Protein AF-A0A9E5EW05-F1 (afdb_monomer_lite)

Sequence (73 aa):
MDKDYKLEYRRVTVGELQPDNLRAIESGLNADEKVVVSGIHLVRPGTIIKPDLIEMPVTQFLDGSLTETKPSN

Structure (mmCIF, N/CA/C/O backbone):
data_AF-A0A9E5EW05-F1
#
_entry.id   AF-A0A9E5EW05-F1
#
loop_
_atom_site.group_PDB
_atom_site.id
_atom_site.type_symbol
_atom_site.label_atom_id
_atom_site.label_alt_id
_atom_site.label_comp_id
_atom_site.label_asym_id
_atom_site.label_entity_id
_atom_site.label_seq_id
_atom_site.pdbx_PDB_ins_code
_atom_site.Cartn_x
_atom_site.Cartn_y
_atom_site.Cartn_z
_atom_site.occupancy
_atom_site.B_iso_or_equiv
_atom_site.auth_seq_id
_atom_site.auth_comp_id
_atom_site.auth_asym_id
_atom_site.auth_atom_id
_atom_site.pdbx_PDB_model_num
ATOM 1 N N . MET A 1 1 ? 0.926 -0.950 -8.471 1.00 57.84 1 MET A N 1
ATOM 2 C CA . MET A 1 1 ? 1.751 -1.737 -9.419 1.00 57.84 1 MET A CA 1
ATOM 3 C C . MET A 1 1 ? 0.903 -2.035 -10.644 1.00 57.84 1 MET A C 1
ATOM 5 O O . MET A 1 1 ? -0.281 -2.287 -10.451 1.00 57.84 1 MET A O 1
ATOM 9 N N . ASP A 1 2 ? 1.455 -1.976 -11.856 1.00 62.59 2 ASP A N 1
ATOM 10 C CA . ASP A 1 2 ? 0.689 -2.297 -13.074 1.00 62.59 2 ASP A CA 1
ATOM 11 C C . ASP A 1 2 ? 0.576 -3.823 -13.299 1.00 62.59 2 ASP A C 1
ATOM 13 O O . ASP A 1 2 ? 1.263 -4.603 -12.629 1.00 62.59 2 ASP A O 1
ATOM 17 N N . LYS A 1 3 ? -0.276 -4.260 -14.237 1.00 67.12 3 LYS A N 1
ATOM 18 C CA . LYS A 1 3 ? -0.540 -5.672 -14.580 1.00 67.12 3 LYS A CA 1
ATOM 19 C C . LYS A 1 3 ? 0.719 -6.457 -14.964 1.00 67.12 3 LYS A C 1
ATOM 21 O O . LYS A 1 3 ? 0.772 -7.656 -14.709 1.00 67.12 3 LYS A O 1
ATOM 26 N N . A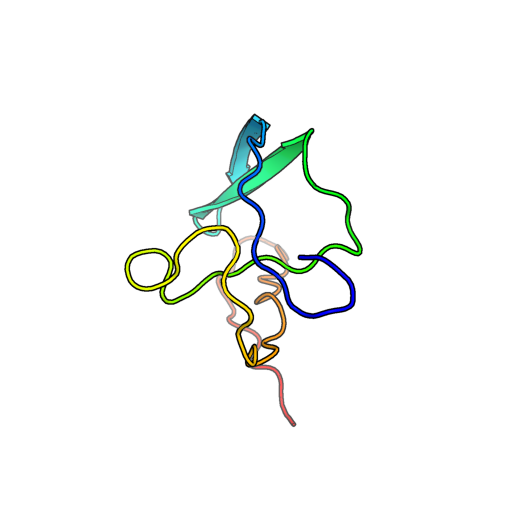SP A 1 4 ? 1.741 -5.776 -15.478 1.00 71.06 4 ASP A N 1
ATOM 27 C CA . ASP A 1 4 ? 3.031 -6.366 -15.866 1.00 71.06 4 ASP A CA 1
ATOM 28 C C . ASP A 1 4 ? 4.067 -6.382 -14.733 1.00 71.06 4 ASP A C 1
ATOM 30 O O . ASP A 1 4 ? 5.267 -6.527 -14.971 1.00 71.06 4 ASP A O 1
ATOM 34 N N . TYR A 1 5 ? 3.636 -6.171 -13.486 1.00 76.94 5 TYR A N 1
ATOM 35 C CA . TYR A 1 5 ? 4.527 -6.063 -12.333 1.00 76.94 5 TYR A CA 1
ATOM 36 C C . TYR A 1 5 ? 5.598 -4.965 -12.487 1.00 76.94 5 TYR A C 1
ATOM 38 O O . TYR A 1 5 ? 6.701 -5.037 -11.931 1.00 76.94 5 TYR A O 1
ATOM 46 N N . LYS A 1 6 ? 5.252 -3.902 -13.214 1.00 78.44 6 LYS A N 1
ATOM 47 C CA . LYS A 1 6 ? 6.074 -2.703 -13.328 1.00 78.44 6 LYS A CA 1
ATOM 48 C C . LYS A 1 6 ? 5.858 -1.801 -12.115 1.00 78.44 6 LYS A C 1
ATOM 50 O O . LYS A 1 6 ? 4.724 -1.503 -11.722 1.00 78.44 6 LYS A O 1
ATOM 55 N N . LEU A 1 7 ? 6.966 -1.378 -11.515 1.00 81.38 7 LEU A N 1
ATOM 56 C CA . LEU A 1 7 ? 6.974 -0.445 -10.393 1.00 81.38 7 LEU A CA 1
ATOM 57 C C . LEU A 1 7 ? 6.702 0.984 -10.861 1.00 81.38 7 LEU A C 1
ATOM 59 O O . LEU A 1 7 ? 7.406 1.514 -11.723 1.00 81.38 7 LEU A O 1
ATOM 63 N N . GLU A 1 8 ? 5.744 1.628 -10.205 1.00 81.44 8 GLU A N 1
ATOM 64 C CA . GLU A 1 8 ? 5.448 3.047 -10.364 1.00 81.44 8 GLU A CA 1
ATOM 65 C C . GLU A 1 8 ? 5.540 3.741 -9.013 1.00 81.44 8 GLU A C 1
ATOM 67 O O . GLU A 1 8 ? 5.068 3.219 -8.002 1.00 81.44 8 GLU A O 1
ATOM 72 N N . TYR A 1 9 ? 6.142 4.928 -9.003 1.00 82.12 9 TYR A N 1
ATOM 73 C CA . TYR A 1 9 ? 6.118 5.787 -7.829 1.00 82.12 9 TYR A CA 1
ATOM 74 C C . TYR A 1 9 ? 4.871 6.647 -7.863 1.00 82.12 9 TYR A C 1
ATOM 76 O O . TYR A 1 9 ? 4.588 7.320 -8.854 1.00 82.12 9 TYR A O 1
ATOM 84 N N . ARG A 1 10 ? 4.155 6.65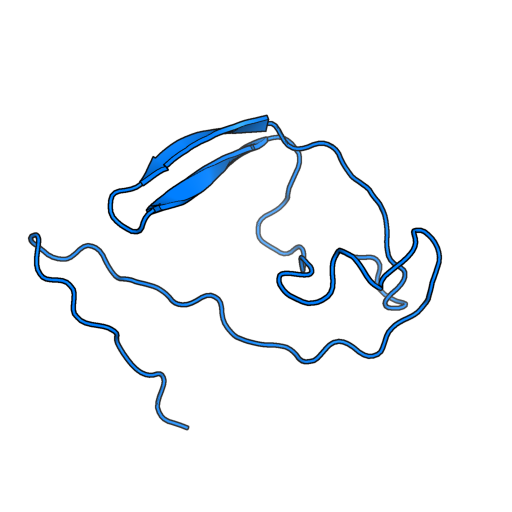6 -6.745 1.00 84.62 10 ARG A N 1
ATOM 85 C CA . ARG A 1 10 ? 2.956 7.458 -6.566 1.00 84.62 10 ARG A CA 1
ATOM 86 C C . ARG A 1 10 ? 3.006 8.141 -5.215 1.00 84.62 10 ARG A C 1
ATOM 88 O O . ARG A 1 10 ? 3.419 7.547 -4.222 1.00 84.62 10 ARG A O 1
ATOM 95 N N . ARG A 1 11 ? 2.591 9.405 -5.187 1.00 84.75 11 ARG A N 1
ATOM 96 C CA . ARG A 1 11 ? 2.387 10.125 -3.934 1.00 84.75 11 ARG A CA 1
ATOM 97 C C . ARG A 1 11 ? 1.025 9.734 -3.366 1.00 84.75 11 ARG A C 1
ATOM 99 O O . ARG A 1 11 ? 0.032 9.767 -4.085 1.00 84.75 11 ARG A O 1
ATOM 106 N N . VAL A 1 12 ? 1.011 9.410 -2.080 1.00 87.94 12 VAL A N 1
ATOM 107 C CA . VAL A 1 12 ? -0.203 9.156 -1.301 1.00 87.94 12 VAL A CA 1
ATOM 108 C C . VAL A 1 12 ? -0.333 10.209 -0.207 1.00 87.94 12 VAL A C 1
ATOM 110 O O . VAL A 1 12 ? 0.678 10.732 0.271 1.00 87.94 12 VAL A O 1
ATOM 113 N N . THR A 1 13 ? -1.567 10.516 0.179 1.00 87.69 13 THR A N 1
ATOM 114 C CA . THR A 1 13 ? -1.858 11.332 1.361 1.00 87.69 13 THR A CA 1
ATOM 115 C C . THR A 1 13 ? -2.110 10.392 2.524 1.00 87.69 13 THR A C 1
ATOM 117 O O . THR A 1 13 ? -2.989 9.532 2.455 1.00 87.69 13 THR A O 1
ATOM 120 N N . VAL A 1 14 ? -1.302 10.534 3.570 1.00 88.19 14 VAL A N 1
ATOM 121 C CA . VAL A 1 14 ? -1.423 9.751 4.800 1.00 88.19 14 VAL A CA 1
ATOM 122 C C . VAL A 1 14 ? -2.190 10.555 5.840 1.00 88.19 14 VAL A C 1
ATOM 124 O O . VAL A 1 14 ? -1.920 11.743 6.012 1.00 88.19 14 VAL A O 1
ATOM 127 N N . GLY A 1 15 ? -3.121 9.892 6.514 1.00 83.69 15 GLY A N 1
ATOM 128 C CA . GLY A 1 15 ? -3.939 10.452 7.579 1.00 83.69 15 GLY A CA 1
ATOM 129 C C . GLY A 1 15 ? -3.460 10.011 8.958 1.00 83.69 15 GLY A C 1
ATOM 130 O O . GLY A 1 15 ? -2.255 9.970 9.249 1.00 83.69 15 GLY A O 1
ATOM 131 N N . GLU A 1 16 ? -4.429 9.682 9.807 1.00 83.75 16 GLU A N 1
ATOM 132 C CA . GLU A 1 16 ? -4.220 9.319 11.206 1.00 83.75 16 GLU A CA 1
ATOM 133 C C . GLU A 1 16 ? -3.292 8.103 11.380 1.00 83.75 16 GLU A C 1
ATOM 135 O O . GLU A 1 16 ? -3.236 7.176 10.560 1.00 83.75 16 GLU A O 1
ATOM 140 N N . LEU A 1 17 ? -2.508 8.152 12.460 1.00 80.06 17 LEU A N 1
ATOM 141 C CA . LEU A 1 17 ? -1.684 7.034 12.898 1.00 80.06 17 LEU A CA 1
ATOM 142 C C . LEU A 1 17 ? -2.574 6.074 13.684 1.00 80.06 17 LEU A C 1
ATOM 144 O O . LEU A 1 17 ? -3.144 6.452 14.706 1.00 80.06 17 LEU A O 1
ATOM 148 N N . GLN A 1 18 ? -2.657 4.840 13.209 1.00 80.12 18 GLN A N 1
ATOM 149 C CA . GLN A 1 18 ? -3.443 3.794 13.834 1.00 80.12 18 GLN A CA 1
ATOM 150 C C . GLN A 1 18 ? -2.689 3.201 15.043 1.00 80.12 18 GLN A C 1
ATOM 152 O O . GLN A 1 18 ? -1.459 3.308 15.128 1.00 80.12 18 GLN A O 1
ATOM 157 N N . PRO A 1 19 ? -3.391 2.559 15.997 1.00 69.00 19 PRO A N 1
ATOM 158 C CA . PRO A 1 19 ? -2.758 2.012 17.203 1.00 69.00 19 PRO A CA 1
ATOM 159 C C . PRO A 1 19 ? -1.766 0.861 16.948 1.00 69.00 19 PRO A C 1
ATOM 161 O O . PRO A 1 19 ? -0.966 0.536 17.819 1.00 69.00 19 PRO A O 1
ATOM 164 N N . ASP A 1 20 ? -1.787 0.260 15.756 1.00 69.31 20 ASP A N 1
ATOM 165 C CA . ASP A 1 20 ? -0.834 -0.752 15.274 1.00 69.31 20 ASP A CA 1
ATOM 166 C C . ASP A 1 20 ? 0.443 -0.133 14.672 1.00 69.31 20 ASP A C 1
ATOM 168 O O . ASP A 1 20 ? 1.260 -0.835 14.078 1.00 69.31 20 ASP A O 1
ATOM 172 N N . ASN A 1 21 ? 0.634 1.182 14.834 1.00 75.19 21 ASN A N 1
ATOM 173 C CA . ASN A 1 21 ? 1.696 1.974 14.211 1.00 75.19 21 ASN A CA 1
ATOM 174 C C . ASN A 1 21 ? 1.664 1.976 12.671 1.00 75.19 21 ASN A C 1
ATOM 176 O O . ASN A 1 21 ? 2.642 2.390 12.040 1.00 75.19 21 ASN A O 1
ATOM 180 N N . LEU A 1 22 ? 0.554 1.570 12.047 1.00 81.44 22 LEU A N 1
ATOM 181 C CA . LEU A 1 22 ? 0.319 1.763 10.620 1.00 81.44 22 LEU A CA 1
ATOM 182 C C . LEU A 1 22 ? -0.328 3.130 10.370 1.00 81.44 22 LEU A C 1
ATOM 184 O O . LEU A 1 22 ? -0.946 3.733 11.246 1.00 81.44 22 LEU A O 1
ATOM 188 N N . ARG A 1 23 ? -0.169 3.661 9.155 1.00 79.75 23 ARG A N 1
ATOM 189 C CA . ARG A 1 23 ? -0.815 4.916 8.744 1.00 79.75 23 ARG A CA 1
ATOM 190 C C . ARG A 1 23 ? -1.953 4.628 7.789 1.00 79.75 23 ARG A C 1
ATOM 192 O O . ARG A 1 23 ? -1.745 3.963 6.775 1.00 79.75 23 ARG A O 1
ATOM 199 N N . ALA A 1 24 ? -3.123 5.186 8.085 1.00 81.94 24 ALA A N 1
ATOM 200 C CA . ALA A 1 24 ? -4.235 5.163 7.152 1.00 81.94 24 ALA A CA 1
ATOM 201 C C . ALA A 1 24 ? -3.893 6.010 5.914 1.00 81.94 24 ALA A C 1
ATOM 203 O O . ALA A 1 24 ? -3.348 7.111 6.028 1.00 81.94 24 ALA A O 1
ATOM 204 N N . ILE A 1 25 ? -4.195 5.494 4.722 1.00 84.94 25 ILE A N 1
ATOM 205 C CA . ILE A 1 25 ? -4.057 6.240 3.468 1.00 84.94 25 ILE A CA 1
ATOM 206 C C . ILE A 1 25 ? -5.412 6.870 3.151 1.00 84.94 25 ILE A C 1
ATOM 208 O O . ILE A 1 25 ? -6.395 6.161 2.967 1.00 84.94 25 ILE A O 1
ATOM 212 N N . GLU A 1 26 ? -5.457 8.197 3.074 1.00 86.06 26 GLU A N 1
ATOM 213 C CA . GLU A 1 26 ? -6.681 8.950 2.775 1.00 86.06 26 GLU A CA 1
ATOM 214 C C . GLU A 1 26 ? -6.925 9.072 1.270 1.00 86.06 26 GLU A C 1
ATOM 216 O O . GLU A 1 26 ? -8.065 9.118 0.814 1.00 86.06 26 GLU A O 1
ATOM 221 N N . SER A 1 27 ? -5.853 9.164 0.476 1.00 85.56 27 SER A N 1
ATOM 222 C CA . SER A 1 27 ? -5.955 9.280 -0.981 1.00 85.56 27 SER A CA 1
ATOM 223 C C . SER A 1 27 ? -4.668 8.887 -1.705 1.00 85.56 27 SER A C 1
ATOM 225 O O . SER A 1 27 ? -3.574 8.879 -1.136 1.00 85.56 27 SER A O 1
ATOM 227 N N . GLY A 1 28 ? -4.802 8.582 -2.998 1.00 82.38 28 GLY A N 1
ATOM 228 C CA . GLY A 1 28 ? -3.681 8.251 -3.881 1.00 82.38 28 GLY A CA 1
ATOM 229 C C . GLY A 1 28 ? -3.354 6.758 -3.977 1.00 82.38 28 GLY A C 1
ATOM 230 O O . GLY A 1 28 ? -2.427 6.402 -4.699 1.00 82.38 28 GLY A O 1
ATOM 231 N N . LEU A 1 29 ? -4.111 5.889 -3.304 1.00 84.50 29 LEU A N 1
ATOM 232 C CA . LEU A 1 29 ? -4.031 4.434 -3.442 1.00 84.50 29 LEU A CA 1
ATOM 233 C C . LEU A 1 29 ? -5.448 3.853 -3.516 1.00 84.50 29 LEU A C 1
ATOM 235 O O . LEU A 1 29 ? -6.313 4.266 -2.747 1.00 84.50 29 LEU A O 1
ATOM 239 N N . ASN A 1 30 ? -5.681 2.914 -4.433 1.00 81.56 30 ASN A N 1
ATOM 240 C CA . ASN A 1 30 ? -6.949 2.181 -4.515 1.00 81.56 30 ASN A CA 1
ATOM 241 C C . ASN A 1 30 ? -6.864 0.870 -3.715 1.00 81.56 30 ASN A C 1
ATOM 243 O O . ASN A 1 30 ? -5.788 0.288 -3.609 1.00 81.56 30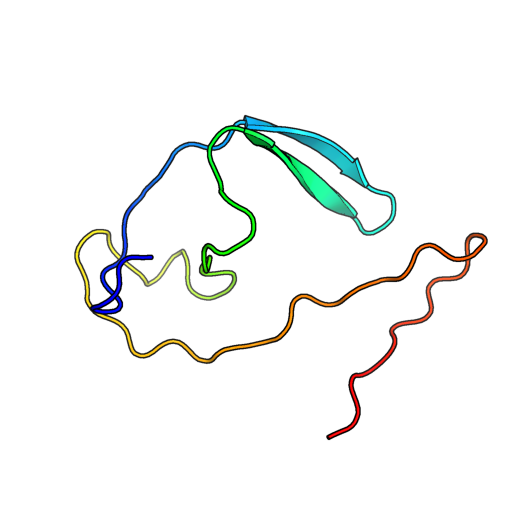 ASN A O 1
ATOM 247 N N . ALA A 1 31 ? -7.992 0.374 -3.197 1.00 76.62 31 ALA A N 1
ATOM 248 C CA . ALA A 1 31 ? -8.024 -0.826 -2.348 1.00 76.62 31 ALA A CA 1
ATOM 249 C C . ALA A 1 31 ? -7.511 -2.102 -3.048 1.00 76.62 31 ALA A C 1
ATOM 251 O O . ALA A 1 31 ? -6.896 -2.948 -2.408 1.00 76.62 31 ALA A O 1
ATOM 252 N N . ASP A 1 32 ? -7.705 -2.210 -4.364 1.00 78.56 32 ASP A N 1
ATOM 253 C CA . ASP A 1 32 ? -7.266 -3.368 -5.155 1.00 78.56 32 ASP A CA 1
ATOM 254 C C . ASP A 1 32 ? -5.803 -3.265 -5.630 1.00 78.56 32 ASP A C 1
ATOM 256 O O . ASP A 1 32 ? -5.303 -4.127 -6.362 1.00 78.56 32 ASP A O 1
ATOM 260 N N . GLU A 1 33 ? -5.091 -2.195 -5.260 1.00 79.69 33 GLU A N 1
ATOM 261 C CA . GLU A 1 33 ? -3.717 -1.977 -5.696 1.00 79.69 33 GLU A CA 1
ATOM 262 C C . GLU A 1 33 ? -2.693 -2.626 -4.766 1.00 79.69 33 GLU A C 1
ATOM 264 O O . GLU A 1 33 ? -2.703 -2.480 -3.547 1.00 79.69 33 GLU A O 1
ATOM 269 N N . LYS A 1 34 ? -1.716 -3.294 -5.382 1.00 81.31 34 LYS A N 1
ATOM 270 C CA . LYS A 1 34 ? -0.581 -3.896 -4.680 1.00 81.31 34 LYS A CA 1
ATOM 271 C C . LYS A 1 34 ? 0.530 -2.871 -4.472 1.00 81.31 34 LYS A C 1
ATOM 273 O O . LYS A 1 34 ? 0.955 -2.205 -5.430 1.00 81.31 34 LYS A O 1
ATOM 278 N N . VAL A 1 35 ? 1.032 -2.809 -3.241 1.00 82.19 35 VAL A N 1
ATOM 279 C CA . VAL A 1 35 ? 2.158 -1.968 -2.814 1.00 82.19 35 VAL A CA 1
ATOM 280 C C . VAL A 1 35 ? 3.351 -2.824 -2.403 1.00 82.19 35 VAL A C 1
ATOM 282 O O . VAL A 1 35 ? 3.201 -3.954 -1.948 1.00 82.19 35 VAL A O 1
ATOM 285 N N . VAL A 1 36 ? 4.555 -2.282 -2.574 1.00 81.62 36 VAL A N 1
ATOM 286 C CA . VAL A 1 36 ? 5.793 -2.950 -2.163 1.00 81.62 36 VAL A CA 1
ATOM 287 C C . VAL A 1 36 ? 6.158 -2.487 -0.758 1.00 81.62 36 VAL A C 1
ATOM 289 O O . VAL A 1 36 ? 6.451 -1.314 -0.550 1.00 81.62 36 VAL A O 1
ATOM 292 N N . VAL A 1 37 ? 6.135 -3.417 0.196 1.00 80.06 37 VAL A N 1
ATOM 293 C CA . VAL A 1 37 ? 6.375 -3.147 1.627 1.00 80.06 37 VAL A CA 1
ATOM 294 C C . VAL A 1 37 ? 7.791 -3.496 2.091 1.00 80.06 37 VAL A C 1
ATOM 296 O O . VAL A 1 37 ? 8.216 -3.076 3.160 1.00 80.06 37 VAL A O 1
ATOM 299 N N . SER A 1 38 ? 8.552 -4.229 1.276 1.00 72.00 38 SER A N 1
ATOM 300 C CA . SER A 1 38 ? 9.938 -4.608 1.553 1.00 72.00 38 SER A CA 1
ATOM 301 C C . SER A 1 38 ? 10.821 -4.314 0.345 1.00 72.00 38 SER A C 1
ATOM 303 O O . SER A 1 38 ? 10.388 -4.421 -0.800 1.00 72.00 38 SER A O 1
ATOM 305 N N . GLY A 1 39 ? 12.069 -3.916 0.593 1.00 70.56 39 GLY A N 1
ATOM 306 C CA . GLY A 1 39 ? 13.031 -3.658 -0.477 1.00 70.56 39 GLY A CA 1
ATOM 307 C C . GLY A 1 39 ? 12.857 -2.320 -1.203 1.00 70.56 39 GLY A C 1
ATOM 308 O O . GLY A 1 39 ? 13.460 -2.151 -2.260 1.00 70.56 39 GLY A O 1
ATOM 309 N N . ILE A 1 40 ? 12.124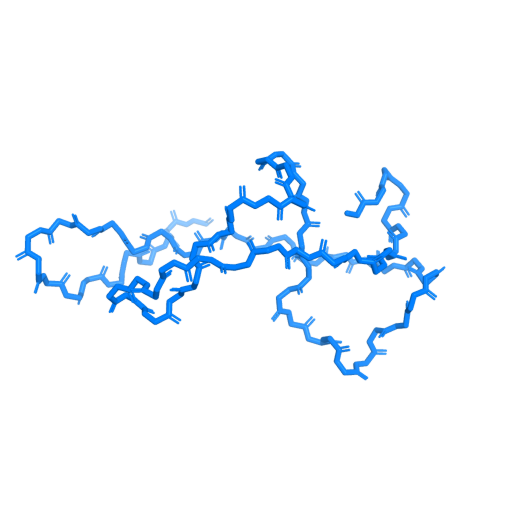 -1.346 -0.638 1.00 80.81 40 ILE A N 1
ATOM 310 C CA . ILE A 1 40 ? 11.951 0.007 -1.219 1.00 80.81 40 ILE A CA 1
ATOM 311 C C . ILE A 1 40 ? 13.281 0.711 -1.551 1.00 80.81 40 ILE A C 1
ATOM 313 O O . ILE A 1 40 ? 13.336 1.526 -2.463 1.00 80.81 40 ILE A O 1
ATOM 317 N N . HIS A 1 41 ? 14.361 0.381 -0.835 1.00 74.06 41 HIS A N 1
ATOM 318 C CA . HIS A 1 41 ? 15.701 0.926 -1.075 1.00 74.06 41 HIS A CA 1
ATOM 319 C C . HIS A 1 41 ? 16.416 0.285 -2.274 1.00 74.06 41 HIS A C 1
ATOM 321 O O . HIS A 1 41 ? 17.325 0.886 -2.842 1.00 74.06 41 HIS A O 1
ATOM 327 N N . LEU A 1 42 ? 16.038 -0.944 -2.635 1.00 74.06 42 LEU A N 1
ATOM 328 C CA . LEU A 1 42 ? 16.665 -1.718 -3.707 1.00 74.06 42 LEU A CA 1
ATOM 329 C C . LEU A 1 42 ? 15.903 -1.580 -5.032 1.00 74.06 42 LEU A C 1
ATOM 331 O O . LEU A 1 42 ? 16.502 -1.666 -6.105 1.00 74.06 42 LEU A O 1
ATOM 335 N N . VAL A 1 43 ? 14.588 -1.361 -4.969 1.00 75.81 43 VAL A N 1
ATOM 336 C CA . VAL A 1 43 ? 13.731 -1.233 -6.153 1.00 75.81 43 VAL A CA 1
ATOM 337 C C . VAL A 1 43 ? 13.819 0.168 -6.763 1.00 75.81 43 VAL A C 1
ATOM 339 O O . VAL A 1 43 ? 13.845 1.175 -6.061 1.00 75.81 43 VAL A O 1
ATOM 342 N N . ARG A 1 44 ? 13.859 0.238 -8.099 1.00 77.06 44 ARG A N 1
ATOM 343 C CA . ARG A 1 44 ? 13.840 1.494 -8.866 1.00 77.06 44 ARG A CA 1
ATOM 344 C C . ARG A 1 44 ? 12.524 1.619 -9.645 1.00 77.06 44 ARG A C 1
ATOM 346 O O . ARG A 1 44 ? 11.992 0.593 -10.078 1.00 77.06 44 ARG A O 1
ATOM 353 N N . PRO A 1 45 ? 12.004 2.845 -9.854 1.00 74.69 45 PRO A N 1
ATOM 354 C CA . PRO A 1 45 ? 10.855 3.056 -10.732 1.00 74.69 45 PRO A CA 1
ATOM 355 C C . PRO A 1 45 ? 11.120 2.489 -12.134 1.00 74.69 45 PRO A C 1
ATOM 357 O O . PRO A 1 45 ? 12.213 2.654 -12.672 1.00 74.69 45 PRO A O 1
ATOM 360 N N . GLY A 1 46 ? 10.118 1.847 -12.739 1.00 73.00 46 GLY A N 1
ATOM 361 C CA . GLY A 1 46 ? 10.203 1.291 -14.094 1.00 73.00 46 GLY A CA 1
ATOM 362 C C . GLY A 1 46 ? 10.798 -0.117 -14.198 1.00 73.00 46 GLY A C 1
ATOM 363 O O . GLY A 1 46 ? 10.742 -0.703 -15.277 1.00 73.00 46 GLY A O 1
ATOM 364 N N . THR A 1 47 ? 11.309 -0.684 -13.104 1.00 75.94 47 THR A N 1
ATOM 365 C CA . THR A 1 47 ? 11.785 -2.071 -13.068 1.00 75.94 47 THR A CA 1
ATOM 366 C C . THR A 1 47 ? 10.609 -3.043 -12.962 1.00 75.94 47 THR A C 1
ATOM 368 O O . THR A 1 47 ? 9.647 -2.791 -12.233 1.00 75.94 47 THR A O 1
ATOM 371 N N . ILE A 1 48 ? 10.696 -4.164 -13.679 1.00 77.81 48 ILE A N 1
ATOM 372 C CA . ILE A 1 48 ? 9.798 -5.311 -13.508 1.00 77.81 48 ILE A CA 1
ATOM 373 C C . ILE A 1 48 ? 10.383 -6.187 -12.403 1.00 77.81 48 ILE A C 1
ATOM 375 O O . ILE A 1 48 ? 11.543 -6.595 -12.486 1.00 77.81 48 ILE A O 1
ATOM 379 N N . ILE A 1 49 ? 9.600 -6.463 -11.364 1.00 79.19 49 ILE A N 1
ATOM 380 C CA . ILE A 1 49 ? 9.994 -7.372 -10.280 1.00 79.19 49 ILE A CA 1
ATOM 381 C C . ILE A 1 49 ? 9.070 -8.584 -10.254 1.00 79.19 49 ILE A C 1
ATOM 383 O O . ILE A 1 49 ? 7.928 -8.509 -10.695 1.00 79.19 49 ILE A O 1
ATOM 387 N N . LYS A 1 50 ? 9.540 -9.696 -9.689 1.00 80.81 50 LYS A N 1
ATOM 388 C CA . LYS A 1 50 ? 8.664 -10.795 -9.278 1.00 80.81 50 LYS A CA 1
ATOM 389 C C . LYS A 1 50 ? 8.268 -10.545 -7.818 1.00 80.81 50 LYS A C 1
ATOM 391 O O . LYS A 1 50 ? 9.122 -10.743 -6.954 1.00 80.81 50 LYS A O 1
ATOM 396 N N . PRO A 1 51 ? 7.049 -10.057 -7.526 1.00 77.31 51 PRO A N 1
ATOM 397 C CA . PRO A 1 51 ? 6.649 -9.810 -6.150 1.00 77.31 51 PRO A CA 1
ATOM 398 C C . PRO A 1 51 ? 6.388 -11.132 -5.433 1.00 77.31 51 PRO A C 1
ATOM 400 O O . PRO A 1 51 ? 5.837 -12.066 -6.020 1.00 77.31 51 PRO A O 1
ATOM 403 N N . ASP A 1 52 ? 6.753 -11.175 -4.158 1.00 80.62 52 ASP A N 1
ATOM 404 C CA . ASP A 1 52 ? 6.220 -12.160 -3.228 1.00 80.62 52 ASP A CA 1
ATOM 405 C C . ASP A 1 52 ? 4.975 -11.551 -2.575 1.00 80.62 52 ASP A C 1
ATOM 407 O O . ASP A 1 52 ? 5.043 -10.463 -1.993 1.00 80.62 52 ASP A O 1
ATOM 411 N N . LEU A 1 53 ? 3.815 -12.172 -2.793 1.00 78.62 53 LEU A N 1
ATOM 412 C CA . LEU A 1 53 ? 2.541 -11.641 -2.317 1.00 78.62 53 LEU A CA 1
ATOM 413 C C . LEU A 1 53 ? 2.348 -12.083 -0.876 1.00 78.62 53 LEU A C 1
ATOM 415 O O . LEU A 1 53 ? 1.986 -13.226 -0.617 1.00 78.62 53 LEU A O 1
ATOM 419 N N . ILE A 1 54 ? 2.560 -11.149 0.041 1.00 78.50 54 ILE A N 1
ATOM 420 C CA . ILE A 1 54 ? 2.192 -11.327 1.438 1.00 78.50 54 ILE A CA 1
ATOM 421 C C . ILE A 1 54 ? 0.837 -10.672 1.687 1.00 78.50 54 ILE A C 1
ATOM 423 O O . ILE A 1 54 ? 0.540 -9.607 1.135 1.00 78.50 54 ILE A O 1
ATOM 427 N N . GLU A 1 55 ? 0.010 -11.308 2.510 1.00 75.25 55 GLU A N 1
ATOM 428 C CA . GLU A 1 55 ? -1.200 -10.668 3.012 1.00 75.25 55 GLU A CA 1
ATOM 429 C C . GLU A 1 55 ? -0.815 -9.515 3.938 1.00 75.25 55 GLU A C 1
ATOM 431 O O . GLU A 1 55 ? 0.163 -9.594 4.689 1.00 75.25 55 GLU A O 1
ATOM 436 N N . MET A 1 56 ? -1.578 -8.422 3.875 1.00 70.00 56 MET A N 1
ATOM 437 C CA . MET A 1 56 ? -1.423 -7.360 4.858 1.00 70.00 56 MET A CA 1
ATOM 438 C C . MET A 1 56 ? -1.753 -7.954 6.234 1.00 70.00 56 MET A C 1
ATOM 440 O O . MET A 1 56 ? -2.834 -8.530 6.372 1.00 70.00 56 MET A O 1
ATOM 444 N N . PRO A 1 57 ? -0.875 -7.828 7.246 1.00 65.94 57 PRO A N 1
ATOM 445 C CA . PRO A 1 57 ? -1.195 -8.285 8.588 1.00 65.94 57 PRO A CA 1
ATOM 446 C C . PRO A 1 57 ? -2.404 -7.493 9.083 1.00 65.94 57 PRO A C 1
ATOM 448 O O . PRO A 1 57 ? -2.324 -6.291 9.334 1.00 65.94 57 PRO A O 1
ATOM 451 N N . VAL A 1 58 ? -3.553 -8.162 9.160 1.00 56.66 58 VAL A N 1
ATOM 452 C CA . VAL A 1 58 ? -4.776 -7.576 9.696 1.00 56.66 58 VAL A CA 1
ATOM 453 C C . VAL A 1 58 ? -4.668 -7.680 11.210 1.00 56.66 58 VAL A C 1
ATOM 455 O O . VAL A 1 58 ? -5.098 -8.661 11.813 1.00 56.66 58 VAL A O 1
ATOM 458 N N . THR A 1 59 ? -4.066 -6.681 11.850 1.00 56.53 59 THR A N 1
ATOM 459 C CA . THR A 1 59 ? -4.241 -6.529 13.296 1.00 56.53 59 THR A CA 1
ATOM 460 C C . THR A 1 59 ? -5.687 -6.083 13.496 1.00 56.53 59 THR A C 1
ATOM 462 O O . THR A 1 59 ? -6.004 -4.898 13.418 1.00 56.53 59 THR A O 1
ATOM 465 N N . GLN A 1 60 ? -6.612 -7.040 13.631 1.00 48.62 60 GLN A N 1
ATOM 466 C CA . GLN A 1 60 ? -7.999 -6.737 13.969 1.00 48.62 60 GLN A CA 1
ATOM 467 C C . GLN A 1 60 ? -7.989 -6.013 15.314 1.00 48.62 60 GLN A C 1
ATOM 469 O O . GLN A 1 60 ? -7.671 -6.606 16.342 1.00 48.62 60 GLN A O 1
ATOM 474 N N . PHE A 1 61 ? -8.322 -4.723 15.304 1.00 50.59 61 PHE A N 1
ATOM 475 C CA . PHE A 1 61 ? -8.563 -3.957 16.520 1.00 50.59 61 PHE A CA 1
ATOM 476 C C . PHE A 1 61 ? -9.871 -4.432 17.156 1.00 50.59 61 PHE A C 1
ATOM 478 O O . PHE A 1 61 ? -10.919 -3.805 17.018 1.00 50.59 61 PHE A O 1
ATOM 485 N N . LEU A 1 62 ? -9.811 -5.569 17.836 1.00 46.69 62 LEU A N 1
ATOM 486 C CA . LEU A 1 62 ? -10.790 -5.958 18.832 1.00 46.69 62 LEU A CA 1
ATOM 487 C C . LEU A 1 62 ? -10.201 -5.530 20.183 1.00 46.69 62 LEU A C 1
ATOM 489 O O . LEU A 1 62 ? -9.068 -5.867 20.511 1.00 46.69 62 LEU A O 1
ATOM 493 N N . ASP A 1 63 ? -10.932 -4.647 20.865 1.00 39.78 63 ASP A N 1
ATOM 494 C CA . ASP A 1 63 ? -10.869 -4.355 22.307 1.00 39.78 63 ASP A CA 1
ATOM 495 C C . ASP A 1 63 ? -9.518 -4.086 23.011 1.00 39.78 63 ASP A C 1
ATOM 497 O O . ASP A 1 63 ? -9.451 -4.105 24.240 1.00 39.78 63 ASP A O 1
ATOM 501 N N . GLY A 1 64 ? -8.470 -3.689 22.286 1.00 50.31 64 GLY A N 1
ATOM 502 C CA . GLY A 1 64 ? -7.238 -3.182 22.903 1.00 50.31 64 GLY A CA 1
ATOM 503 C C . GLY A 1 64 ? -6.265 -4.267 23.370 1.00 50.31 64 GLY A C 1
ATOM 504 O O . GLY A 1 64 ? -5.401 -3.987 24.202 1.00 50.31 64 GLY A O 1
ATOM 505 N N . SER A 1 65 ? -6.349 -5.478 22.811 1.00 38.41 65 SER A N 1
ATOM 506 C CA . SER A 1 65 ? -5.305 -6.495 22.958 1.00 38.41 65 SER A CA 1
ATOM 507 C C . SER A 1 65 ? -4.532 -6.704 21.649 1.00 38.41 65 SER A C 1
ATOM 509 O O . SER A 1 65 ? -5.098 -6.924 20.581 1.00 38.41 65 SER A O 1
ATOM 511 N N . LEU A 1 66 ? -3.200 -6.616 21.729 1.00 46.53 66 LEU A N 1
ATOM 512 C CA . LEU A 1 66 ? -2.290 -6.937 20.629 1.00 46.53 66 LEU A CA 1
ATOM 513 C C . LEU A 1 66 ? -2.259 -8.462 20.458 1.00 46.53 66 LEU A C 1
ATOM 515 O O . LEU A 1 66 ? -1.433 -9.136 21.073 1.00 46.53 66 LEU A O 1
ATOM 519 N N . THR A 1 67 ? -3.167 -9.020 19.658 1.00 42.84 67 THR A N 1
ATOM 520 C CA . THR A 1 67 ? -3.052 -10.412 19.208 1.00 42.84 67 THR A CA 1
ATOM 521 C C . THR A 1 67 ? -2.706 -10.440 17.726 1.00 42.84 67 THR A C 1
ATOM 523 O O . THR A 1 67 ? -3.505 -10.121 16.850 1.00 42.84 67 THR A O 1
ATOM 526 N N . GLU A 1 68 ? -1.454 -10.792 17.449 1.00 46.31 68 GLU A N 1
ATOM 527 C CA . GLU A 1 68 ? -0.968 -11.092 16.110 1.00 46.31 68 GLU A CA 1
ATOM 528 C C . GLU A 1 68 ? -1.664 -12.383 15.652 1.00 46.31 68 GLU A C 1
ATOM 530 O O . GLU A 1 68 ? -1.298 -13.492 16.053 1.00 46.31 68 GLU A O 1
ATOM 535 N N . THR A 1 69 ? -2.735 -12.256 14.865 1.00 50.59 69 THR A N 1
ATOM 536 C CA . THR A 1 69 ? -3.340 -13.421 14.217 1.00 50.59 69 THR A CA 1
ATOM 537 C C . THR A 1 69 ? -2.412 -13.854 13.092 1.00 50.59 69 THR A C 1
ATOM 539 O O . THR A 1 69 ? -2.448 -13.344 11.979 1.00 50.59 69 THR A O 1
ATOM 542 N N . LYS A 1 70 ? -1.521 -14.795 13.411 1.00 48.00 70 LYS A N 1
ATOM 543 C CA . LYS A 1 70 ? -0.741 -15.537 12.423 1.00 48.00 70 LYS A CA 1
ATOM 544 C C . LYS A 1 70 ? -1.717 -16.166 11.417 1.00 48.00 70 LY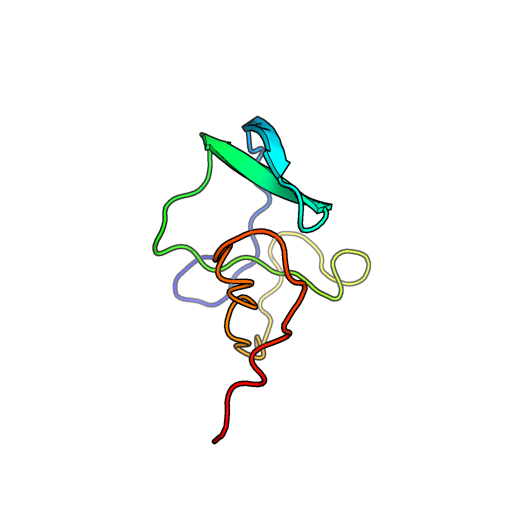S A C 1
ATOM 546 O O . LYS A 1 70 ? -2.490 -17.036 11.833 1.00 48.00 70 LYS A O 1
ATOM 551 N N . PRO A 1 71 ? -1.692 -15.801 10.124 1.00 40.81 71 PRO A N 1
ATOM 552 C CA . PRO A 1 71 ? -2.451 -16.541 9.134 1.00 40.81 71 PRO A CA 1
ATOM 553 C C . PRO A 1 71 ? -1.839 -17.941 9.025 1.00 40.81 71 PRO A C 1
ATOM 555 O O . PRO A 1 71 ? -0.662 -18.129 8.716 1.00 40.81 71 PRO A O 1
ATOM 558 N N . SER A 1 72 ? -2.644 -18.931 9.398 1.00 45.84 72 SER A N 1
ATOM 559 C CA . SER A 1 72 ? -2.389 -20.344 9.163 1.00 45.84 72 SER A CA 1
ATOM 560 C C . SER A 1 72 ? -2.883 -20.684 7.764 1.00 45.84 72 SER A C 1
ATOM 562 O O . SER A 1 72 ? -4.093 -20.820 7.597 1.00 45.84 72 SER A O 1
ATOM 564 N N . ASN A 1 73 ? -1.963 -20.833 6.809 1.00 39.16 73 ASN A N 1
ATOM 565 C CA . ASN A 1 73 ? -1.840 -21.950 5.855 1.00 39.16 73 ASN A CA 1
ATOM 566 C C . ASN A 1 73 ? -0.891 -21.556 4.716 1.00 39.16 73 ASN A C 1
ATOM 568 O O . ASN A 1 73 ? -1.270 -20.668 3.924 1.00 39.16 73 ASN A O 1
#

Foldseek 3D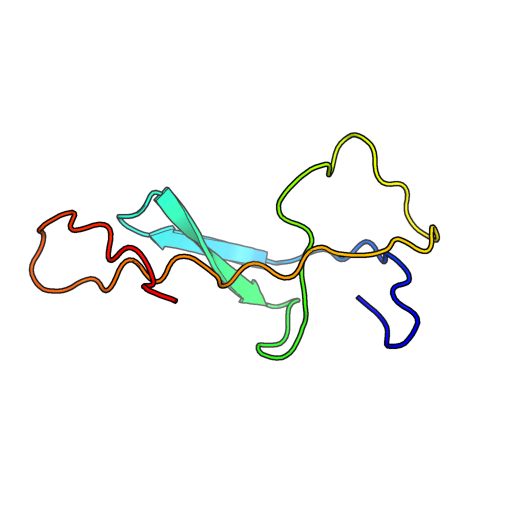i:
DDPQQFDDDWDFDWDDQDPVRDTDTPDTDDPPDDDDPPCPVPDDHGDRDDDDDDDDQPQPPDPPDRDRPDDDD

Secondary structure (DSSP, 8-state):
--TT-B------EEEEEPTTS-EEEEES--TT-----S-TTT--TT-B-----PPP------TT---------

pLDDT: mean 71.25, std 14.33, range [38.41, 88.19]

Radius of gyration: 14.57 Å; chains: 1; bounding box: 28×33×39 Å